Protein AF-Q2UM31-F1 (afdb_monomer_lite)

Organism: Aspergillus oryzae (strain ATCC 42149 / RIB 40) (NCBI:txid510516)

pLDDT: mean 79.41, std 14.91, range [32.31, 94.62]

Radius of gyration: 20.87 Å; chains: 1; bounding box: 42×52×65 Å

Secondary structure (DSSP, 8-state):
----PPP-TT-----HHHHHH-HHHHHHHHHHHTTHHHHHHHHHHHHHHHHHHSHHHHHHHHHS--S-----SSPPPTT-HHHHHHHHHHHHHHHHHTS-TTSHHHHHHHHHHHH-TTTHHHHGGGSS--

Structure (mmCIF, N/CA/C/O backbone):
data_AF-Q2UM31-F1
#
_entry.id   AF-Q2UM31-F1
#
loop_
_atom_site.group_PDB
_atom_site.id
_atom_site.type_symbol
_atom_site.label_atom_id
_atom_site.label_alt_id
_atom_site.label_comp_id
_atom_site.label_asym_id
_atom_site.label_entity_id
_atom_site.label_seq_id
_atom_site.pdbx_PDB_ins_code
_atom_site.Cartn_x
_atom_site.Cartn_y
_atom_site.Cartn_z
_atom_site.occupancy
_atom_site.B_iso_or_equiv
_atom_site.auth_seq_id
_atom_site.auth_comp_id
_atom_site.auth_asym_id
_atom_site.auth_atom_id
_atom_site.pdbx_PDB_model_num
ATOM 1 N N . MET A 1 1 ? -18.766 -36.259 37.909 1.00 46.47 1 MET A N 1
ATOM 2 C CA . MET A 1 1 ? -18.855 -34.787 37.844 1.00 46.47 1 MET A CA 1
ATOM 3 C C . MET A 1 1 ? -17.487 -34.320 37.408 1.00 46.47 1 MET A C 1
ATOM 5 O O . MET A 1 1 ? -16.615 -34.152 38.250 1.00 46.47 1 MET A O 1
ATOM 9 N N . ASP A 1 2 ? -17.265 -34.266 36.099 1.00 52.12 2 ASP A N 1
ATOM 10 C CA . ASP A 1 2 ? -15.985 -33.821 35.552 1.00 52.12 2 ASP A CA 1
ATOM 11 C C . ASP A 1 2 ? -15.864 -32.303 35.733 1.00 52.12 2 ASP A C 1
ATOM 13 O O . ASP A 1 2 ? -16.855 -31.589 35.533 1.00 52.12 2 ASP A O 1
ATOM 17 N N . PRO A 1 3 ? -14.697 -31.785 36.148 1.00 62.78 3 PRO A N 1
ATOM 18 C CA . PRO A 1 3 ? -14.512 -30.357 36.311 1.00 62.78 3 PRO A CA 1
ATOM 19 C C . PRO A 1 3 ? -14.502 -29.708 34.924 1.00 62.78 3 PRO A C 1
ATOM 21 O O . PRO A 1 3 ? -13.653 -30.003 34.084 1.00 62.78 3 PRO A O 1
ATOM 24 N N . VAL A 1 4 ? -15.480 -28.835 34.683 1.00 57.22 4 VAL A N 1
ATOM 25 C CA . VAL A 1 4 ? -15.560 -27.996 33.485 1.00 57.22 4 VAL A CA 1
ATOM 26 C C . VAL A 1 4 ? -14.286 -27.155 33.419 1.00 57.22 4 VAL A C 1
ATOM 28 O O . VAL A 1 4 ? -14.028 -26.343 34.308 1.00 57.22 4 VAL A O 1
ATOM 31 N N . ALA A 1 5 ? -13.473 -27.394 32.390 1.00 62.59 5 ALA A N 1
ATOM 32 C CA . ALA A 1 5 ? -12.265 -26.626 32.118 1.00 62.59 5 ALA A CA 1
ATOM 33 C C . ALA A 1 5 ? -12.591 -25.118 32.067 1.00 62.59 5 ALA A C 1
ATOM 35 O O . ALA A 1 5 ? -13.664 -24.750 31.574 1.00 62.59 5 ALA A O 1
ATOM 36 N N . PRO A 1 6 ? -11.702 -24.241 32.569 1.00 54.03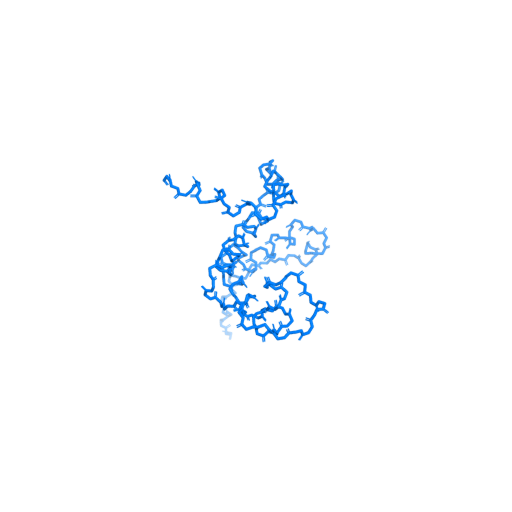 6 PRO A N 1
ATOM 37 C CA . PRO A 1 6 ? -11.954 -22.808 32.584 1.00 54.03 6 PRO A CA 1
ATOM 38 C C . PRO A 1 6 ? -12.197 -22.320 31.154 1.00 54.03 6 PRO A C 1
ATOM 40 O O . PRO A 1 6 ? -11.424 -22.608 30.239 1.00 54.03 6 PRO A O 1
ATOM 43 N N . VAL A 1 7 ? -13.315 -21.619 30.965 1.00 57.56 7 VAL A N 1
ATOM 44 C CA . VAL A 1 7 ? -13.694 -21.002 29.694 1.00 57.56 7 VAL A CA 1
ATOM 45 C C . VAL A 1 7 ? -12.554 -20.083 29.267 1.00 57.56 7 VAL A C 1
ATOM 47 O O . VAL A 1 7 ? -12.165 -19.195 30.014 1.00 57.56 7 VAL A O 1
ATOM 50 N N . GLN A 1 8 ? -12.008 -20.335 28.081 1.00 58.31 8 GLN A N 1
ATOM 51 C CA . GLN A 1 8 ? -10.902 -19.596 27.481 1.00 58.31 8 GLN A CA 1
ATOM 52 C C . GLN A 1 8 ? -11.228 -18.089 27.442 1.00 58.31 8 GLN A C 1
ATOM 54 O O . GLN A 1 8 ? -11.984 -17.636 26.583 1.00 58.31 8 GLN A O 1
ATOM 59 N N . GLU A 1 9 ? -10.683 -17.321 28.392 1.00 55.53 9 GLU A N 1
ATOM 60 C CA . GLU A 1 9 ? -10.968 -15.886 28.586 1.00 55.53 9 GLU A CA 1
ATOM 61 C C . GLU A 1 9 ? -10.405 -14.978 27.478 1.00 55.53 9 GLU A C 1
ATOM 63 O O . GLU A 1 9 ? -10.650 -13.776 27.481 1.00 55.53 9 GLU A O 1
ATOM 68 N N . ASP A 1 10 ? -9.707 -15.533 26.485 1.00 65.38 10 ASP A N 1
ATOM 69 C CA . ASP A 1 10 ? -8.939 -14.741 25.516 1.00 65.38 10 ASP A CA 1
ATOM 70 C C . ASP A 1 10 ? -9.633 -14.547 24.151 1.00 65.38 10 ASP A C 1
ATOM 72 O O . ASP A 1 10 ? -9.073 -14.002 23.199 1.00 65.38 10 ASP A O 1
ATOM 76 N N . ILE A 1 11 ? -10.887 -14.991 24.014 1.00 78.25 11 ILE A N 1
ATOM 77 C CA . ILE A 1 11 ? -11.648 -14.805 22.772 1.00 78.25 11 ILE A CA 1
ATOM 78 C C . ILE A 1 11 ? -12.318 -13.426 22.790 1.00 78.25 11 ILE A C 1
ATOM 80 O O . ILE A 1 11 ? -13.361 -13.227 23.420 1.00 78.25 11 ILE A O 1
ATOM 84 N N . ARG A 1 12 ? -11.753 -12.471 22.037 1.00 80.44 12 ARG A N 1
ATOM 85 C CA . ARG A 1 12 ? -12.358 -11.144 21.824 1.00 80.44 12 ARG A CA 1
ATOM 86 C C . ARG A 1 12 ? -13.744 -11.289 21.193 1.00 80.44 12 ARG A C 1
ATOM 88 O O . ARG A 1 12 ? -13.882 -11.702 20.041 1.00 80.44 12 ARG A O 1
ATOM 95 N N . ARG A 1 13 ? -14.793 -10.936 21.940 1.00 82.31 13 ARG A N 1
ATOM 96 C CA . ARG A 1 13 ? -16.167 -10.942 21.423 1.00 82.31 13 ARG A CA 1
ATOM 97 C C . ARG A 1 13 ? -16.409 -9.735 20.526 1.00 82.31 13 ARG A C 1
ATOM 99 O O . ARG A 1 13 ? -16.189 -8.601 20.934 1.00 82.31 13 ARG A O 1
ATOM 106 N N . VAL A 1 14 ? -16.949 -9.989 19.337 1.00 84.25 14 VAL A N 1
ATOM 107 C CA . VAL A 1 14 ? -17.357 -8.956 18.379 1.00 84.25 14 VAL A CA 1
ATOM 108 C C . VAL A 1 14 ? -18.814 -9.189 17.995 1.00 84.25 14 VAL A C 1
ATOM 110 O O . VAL A 1 14 ? -19.201 -10.295 17.611 1.00 84.25 14 VAL A O 1
ATOM 113 N N . GLY A 1 15 ? -19.651 -8.160 18.128 1.00 88.00 15 GLY A N 1
ATOM 114 C CA . GLY A 1 15 ? -21.074 -8.261 17.824 1.00 88.00 15 GLY A CA 1
ATOM 115 C C . GLY A 1 15 ? -21.320 -8.400 16.321 1.00 88.00 15 GLY A C 1
ATOM 116 O O . GLY A 1 15 ? -21.010 -7.493 15.553 1.00 88.00 15 GLY A O 1
ATOM 117 N N . ARG A 1 16 ? -21.960 -9.496 15.886 1.00 90.81 16 ARG A N 1
ATOM 118 C CA . ARG A 1 16 ? -22.280 -9.725 14.462 1.00 90.81 16 ARG A CA 1
ATOM 119 C C . ARG A 1 16 ? -23.034 -8.551 13.833 1.00 90.81 16 ARG A C 1
ATOM 121 O O . ARG A 1 16 ? -22.725 -8.166 12.715 1.00 90.81 16 ARG A O 1
ATOM 128 N N . LYS A 1 17 ? -24.021 -7.984 14.536 1.00 91.25 17 LYS A N 1
ATOM 129 C CA . LYS A 1 17 ? -24.808 -6.844 14.037 1.00 91.25 17 LYS A CA 1
ATOM 130 C C . LYS A 1 17 ? -23.913 -5.637 13.750 1.00 91.25 17 LYS A C 1
ATOM 132 O O . LYS A 1 17 ? -24.009 -5.065 12.673 1.00 91.25 17 LYS A O 1
ATOM 137 N N . GLU A 1 18 ? -23.007 -5.325 14.673 1.00 88.25 18 GLU A N 1
ATOM 138 C CA . GLU A 1 18 ? -22.101 -4.176 14.587 1.00 88.25 18 GLU A CA 1
ATOM 139 C C . GLU A 1 18 ? -21.195 -4.260 13.361 1.00 88.25 18 GLU A C 1
ATOM 141 O O . GLU A 1 18 ? -21.030 -3.268 12.659 1.00 88.25 18 GLU A O 1
ATOM 146 N N . LEU A 1 19 ? -20.717 -5.461 13.021 1.00 87.38 19 LEU A N 1
ATOM 147 C CA . LEU A 1 19 ? -19.936 -5.676 11.804 1.00 87.38 19 LEU A CA 1
ATOM 148 C C . LEU A 1 19 ? -20.694 -5.271 10.537 1.00 87.38 19 LEU A C 1
ATOM 150 O O . LEU A 1 19 ? -20.069 -4.785 9.601 1.00 87.38 19 LEU A O 1
ATOM 154 N N . TYR A 1 20 ? -22.017 -5.431 10.466 1.00 86.31 20 TYR A N 1
ATOM 155 C CA . TYR A 1 20 ? -22.786 -5.103 9.258 1.00 86.31 20 TYR A CA 1
ATOM 156 C C . TYR A 1 20 ? -23.446 -3.720 9.299 1.00 86.31 20 TYR A C 1
ATOM 158 O O . TYR A 1 20 ? -23.703 -3.162 8.234 1.00 86.31 20 TYR A O 1
ATOM 166 N N . THR A 1 21 ? -23.667 -3.143 10.482 1.00 91.56 21 THR A N 1
ATOM 167 C CA . THR A 1 21 ? -24.360 -1.852 10.636 1.00 91.56 21 THR A CA 1
ATOM 168 C C . THR A 1 21 ? -23.438 -0.672 10.915 1.00 91.56 21 THR A C 1
ATOM 170 O O . THR A 1 21 ? -23.815 0.456 10.619 1.00 91.56 21 THR A O 1
ATOM 173 N N . ASP A 1 22 ? -22.255 -0.908 11.482 1.00 88.88 22 ASP A N 1
ATOM 174 C CA . ASP A 1 22 ? -21.323 0.141 11.890 1.00 88.88 22 ASP A CA 1
ATOM 175 C C . ASP A 1 22 ? -20.014 0.022 11.101 1.00 88.88 22 ASP A C 1
ATOM 177 O O . ASP A 1 22 ? -19.269 -0.958 11.198 1.00 88.88 22 ASP A O 1
ATOM 181 N N . PHE A 1 23 ? -19.741 1.029 10.272 1.00 83.31 23 PHE A N 1
ATOM 182 C CA . PHE A 1 23 ? -18.528 1.067 9.462 1.00 83.31 23 PHE A CA 1
ATOM 183 C C . PHE A 1 23 ? -17.261 1.235 10.313 1.00 83.31 23 PHE A C 1
ATOM 185 O O . PHE A 1 23 ? -16.242 0.618 10.005 1.00 83.31 23 PHE A O 1
ATOM 192 N N . GLY A 1 24 ? -17.323 2.030 11.384 1.00 84.69 24 GLY A N 1
ATOM 193 C CA . GLY A 1 24 ? -16.197 2.270 12.282 1.00 84.69 24 GLY A CA 1
ATOM 194 C C . GLY A 1 24 ? -15.781 0.992 12.998 1.00 84.69 24 GLY A C 1
ATOM 195 O O . GLY A 1 24 ? -14.622 0.593 12.905 1.00 84.69 24 GLY A O 1
ATOM 196 N N . LYS A 1 25 ? -16.741 0.280 13.597 1.00 87.12 25 LYS A N 1
ATOM 197 C CA . LYS A 1 25 ? -16.492 -1.008 14.264 1.00 87.12 25 LYS A CA 1
ATOM 198 C C . LYS A 1 25 ? -16.044 -2.099 13.300 1.00 87.12 25 LYS A C 1
ATOM 200 O O . LYS A 1 25 ? -15.182 -2.904 13.642 1.00 87.12 25 LYS A O 1
ATOM 205 N N . ARG A 1 26 ? -16.579 -2.126 12.074 1.00 87.62 26 ARG A N 1
ATOM 206 C CA . ARG A 1 26 ? -16.078 -3.028 11.023 1.00 87.62 26 ARG A CA 1
ATOM 207 C C . ARG A 1 26 ? -14.617 -2.734 10.696 1.00 87.62 26 ARG A C 1
ATOM 209 O O . ARG A 1 26 ? -13.824 -3.662 10.572 1.00 87.62 26 ARG A O 1
ATOM 216 N N . MET A 1 27 ? -14.269 -1.460 10.538 1.00 83.06 27 MET A N 1
ATOM 217 C CA . MET A 1 27 ? -12.907 -1.043 10.222 1.00 83.06 27 MET A CA 1
ATOM 218 C C . MET A 1 27 ? -11.944 -1.356 11.370 1.00 83.06 27 MET A C 1
ATOM 220 O O . MET A 1 27 ? -10.854 -1.861 11.125 1.00 83.06 27 MET A O 1
ATOM 224 N N . GLU A 1 28 ? -12.353 -1.103 12.612 1.00 84.94 28 GLU A N 1
ATOM 225 C CA . GLU A 1 28 ? -11.596 -1.461 13.812 1.00 84.94 28 GLU A CA 1
ATOM 226 C C . GLU A 1 28 ? -11.366 -2.974 13.889 1.00 84.94 28 GLU A C 1
ATOM 228 O O . GLU A 1 28 ? -10.221 -3.407 13.984 1.00 84.94 28 GLU A O 1
ATOM 233 N N . TYR A 1 29 ? -12.420 -3.780 13.719 1.00 87.56 29 TYR A N 1
ATOM 234 C CA . TYR A 1 29 ? -12.310 -5.237 13.670 1.00 87.56 29 TYR A CA 1
ATOM 235 C C . TYR A 1 29 ? -11.303 -5.704 12.619 1.00 87.56 29 TYR A C 1
ATOM 237 O O . TYR A 1 29 ? -10.440 -6.517 12.925 1.00 87.56 29 TYR A O 1
ATOM 245 N N . ILE A 1 30 ? -11.383 -5.179 11.393 1.00 83.44 30 ILE A N 1
ATOM 246 C CA . ILE A 1 30 ? -10.467 -5.544 10.306 1.00 83.44 30 ILE A CA 1
ATOM 247 C C . ILE A 1 30 ? -9.026 -5.147 10.651 1.00 83.44 30 ILE A C 1
ATOM 249 O O . ILE A 1 30 ? -8.115 -5.952 10.456 1.00 83.44 30 ILE A O 1
ATOM 253 N N . LYS A 1 31 ? -8.819 -3.931 11.178 1.00 81.00 31 LYS A N 1
ATOM 254 C CA . LYS A 1 31 ? -7.497 -3.443 11.595 1.00 81.00 31 LYS A CA 1
ATOM 255 C C . LYS A 1 31 ? -6.879 -4.346 12.655 1.00 81.00 31 LYS A C 1
ATOM 257 O O . LYS A 1 31 ? -5.718 -4.710 12.526 1.00 81.00 31 LYS A O 1
ATOM 262 N N . THR A 1 32 ? -7.665 -4.722 13.659 1.00 84.81 32 THR A N 1
ATOM 263 C CA . THR A 1 32 ? -7.239 -5.595 14.753 1.00 84.81 32 THR A CA 1
ATOM 264 C C . THR A 1 32 ? -7.052 -7.045 14.312 1.00 84.81 32 THR A C 1
ATOM 266 O O . THR A 1 32 ? -6.102 -7.684 14.737 1.00 84.81 32 THR A O 1
ATOM 269 N N . PHE A 1 33 ? -7.938 -7.579 13.468 1.00 84.44 33 PHE A N 1
ATOM 270 C CA . PHE A 1 33 ? -7.894 -8.974 13.021 1.00 84.44 33 PHE A CA 1
ATOM 271 C C . PHE A 1 33 ? -6.651 -9.274 12.183 1.00 84.44 33 PHE A C 1
ATOM 273 O O . PHE A 1 33 ? -6.044 -10.328 12.335 1.00 84.44 33 PHE A O 1
ATOM 280 N N . LEU A 1 34 ? -6.283 -8.351 11.297 1.00 78.00 34 LEU A N 1
ATOM 281 C CA . LEU A 1 34 ? -5.106 -8.501 10.442 1.00 78.00 34 LEU A CA 1
ATOM 282 C C . LEU A 1 34 ? -3.834 -7.947 11.074 1.00 78.00 34 LEU A C 1
ATOM 284 O O . LEU A 1 34 ? -2.791 -8.045 10.444 1.00 78.00 34 LEU A O 1
ATOM 288 N N . ASP A 1 35 ? -3.928 -7.331 12.252 1.00 78.62 35 ASP A N 1
ATOM 289 C CA . ASP A 1 35 ? -2.863 -6.517 12.839 1.00 78.62 35 ASP A CA 1
ATOM 290 C C . ASP A 1 35 ? 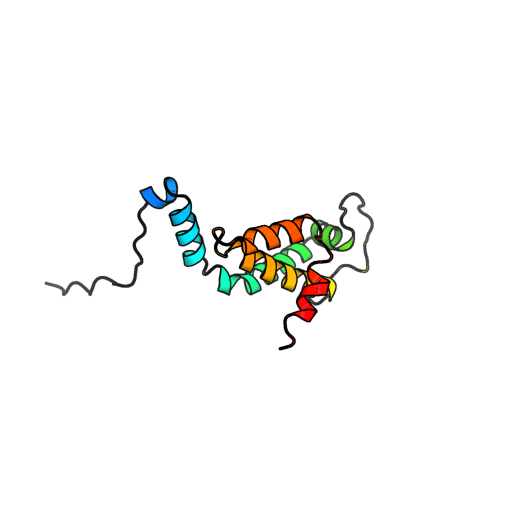-2.234 -5.594 11.784 1.00 78.62 35 ASP A C 1
ATOM 292 O O . ASP A 1 35 ? -1.048 -5.649 11.455 1.00 78.62 35 ASP A O 1
ATOM 296 N N . PHE A 1 36 ? -3.109 -4.823 11.124 1.00 70.12 36 PHE A N 1
ATOM 297 C CA . PHE A 1 36 ? -2.849 -4.241 9.805 1.00 70.12 36 PHE A CA 1
ATOM 298 C C . PHE A 1 36 ? -1.547 -3.437 9.751 1.00 70.12 36 PHE A C 1
ATOM 300 O O . PHE A 1 36 ? -0.918 -3.383 8.703 1.00 70.12 36 PHE A O 1
ATOM 307 N N . THR A 1 37 ? -1.125 -2.808 10.848 1.00 69.69 37 THR A N 1
ATOM 308 C CA . THR A 1 37 ? 0.128 -2.045 10.909 1.00 69.69 37 THR A CA 1
ATOM 309 C C . THR A 1 37 ? 1.370 -2.921 10.7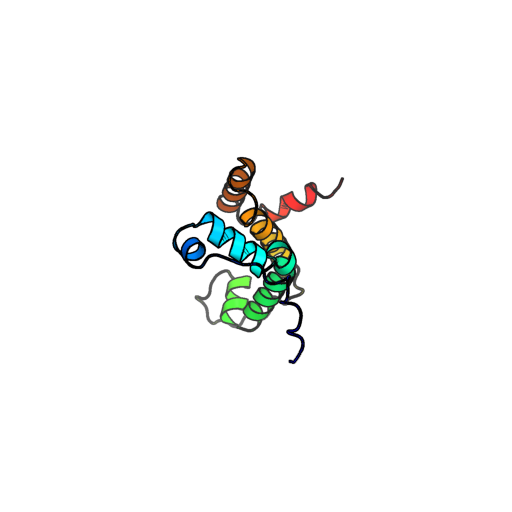95 1.00 69.69 37 THR A C 1
ATOM 311 O O . THR A 1 37 ? 2.338 -2.521 10.141 1.00 69.69 37 THR A O 1
ATOM 314 N N . ASP A 1 38 ? 1.318 -4.117 11.367 1.00 74.19 38 ASP A N 1
ATOM 315 C CA . ASP A 1 38 ? 2.476 -4.979 11.585 1.00 74.19 38 ASP A CA 1
ATOM 316 C C . ASP A 1 38 ? 2.666 -5.944 10.413 1.00 74.19 38 ASP A C 1
ATOM 318 O O . ASP A 1 38 ? 3.797 -6.243 10.028 1.00 74.19 38 ASP A O 1
ATOM 322 N N . VAL A 1 39 ? 1.573 -6.324 9.741 1.00 82.06 39 VAL A N 1
ATOM 323 C CA . VAL A 1 39 ? 1.611 -7.189 8.550 1.00 82.06 39 VAL A CA 1
ATOM 324 C C . VAL A 1 39 ? 1.874 -6.441 7.243 1.00 82.06 39 VAL A C 1
ATOM 326 O O . VAL A 1 39 ? 2.219 -7.071 6.243 1.00 82.06 39 VAL A O 1
ATOM 329 N N . ILE A 1 40 ? 1.737 -5.107 7.203 1.00 82.56 40 ILE A N 1
ATOM 330 C CA . ILE A 1 40 ? 1.936 -4.307 5.977 1.00 82.56 40 ILE A CA 1
ATOM 331 C C . ILE A 1 40 ? 3.264 -4.622 5.265 1.00 82.56 40 ILE A C 1
ATOM 333 O O . ILE A 1 40 ? 3.232 -4.785 4.040 1.00 82.56 40 ILE A O 1
ATOM 337 N N . PRO A 1 41 ? 4.430 -4.702 5.945 1.00 83.31 41 PRO A N 1
ATOM 338 C CA . PRO A 1 41 ? 5.698 -4.987 5.277 1.00 83.31 41 PRO A CA 1
ATOM 339 C C . PRO A 1 41 ? 5.696 -6.338 4.556 1.00 83.31 41 PRO A C 1
ATOM 341 O O . PRO A 1 41 ? 6.119 -6.419 3.401 1.00 83.31 41 PRO A O 1
ATOM 344 N N . GLU A 1 42 ? 5.181 -7.373 5.213 1.00 87.25 42 GLU A N 1
ATOM 345 C CA . GLU A 1 42 ? 5.164 -8.739 4.696 1.00 87.25 42 GLU A CA 1
ATOM 346 C C . GLU A 1 42 ? 4.107 -8.918 3.603 1.00 87.25 42 GLU A C 1
ATOM 348 O O . GLU A 1 42 ? 4.399 -9.452 2.533 1.00 87.25 42 GLU A O 1
ATOM 353 N N . LEU A 1 43 ? 2.918 -8.344 3.797 1.00 85.62 43 LEU A N 1
ATOM 354 C CA . LEU A 1 43 ? 1.865 -8.303 2.785 1.00 85.62 43 LEU A CA 1
ATOM 355 C C . LEU A 1 43 ? 2.339 -7.586 1.517 1.00 85.62 43 LEU A C 1
ATOM 357 O O . LEU A 1 43 ? 2.140 -8.077 0.406 1.00 85.62 43 LEU A O 1
ATOM 361 N N . THR A 1 44 ? 3.008 -6.441 1.677 1.00 87.06 44 THR A N 1
ATOM 362 C CA . THR A 1 44 ? 3.576 -5.691 0.552 1.00 87.06 44 THR A CA 1
ATOM 363 C C . THR A 1 44 ? 4.645 -6.522 -0.150 1.00 87.06 44 THR A C 1
ATOM 365 O O . THR A 1 44 ? 4.668 -6.582 -1.375 1.00 87.06 44 THR A O 1
ATOM 368 N N . HIS A 1 45 ? 5.528 -7.189 0.595 1.00 90.19 45 HIS A N 1
ATOM 369 C CA . HIS A 1 45 ? 6.555 -8.038 0.002 1.00 90.19 45 HIS A CA 1
ATOM 370 C C . HIS A 1 45 ? 5.961 -9.171 -0.834 1.00 90.19 45 HIS A C 1
ATOM 372 O O . HIS A 1 45 ? 6.329 -9.296 -2.003 1.00 90.19 45 HIS A O 1
ATOM 378 N N . ARG A 1 46 ? 5.008 -9.914 -0.267 1.00 91.31 46 ARG A N 1
ATOM 379 C CA . ARG A 1 46 ? 4.350 -11.046 -0.921 1.00 91.31 46 ARG A CA 1
ATOM 380 C C . ARG A 1 46 ? 3.526 -10.623 -2.134 1.00 91.31 46 ARG A C 1
ATOM 382 O O . ARG A 1 46 ? 3.495 -11.326 -3.140 1.00 91.31 46 ARG A O 1
ATOM 389 N N . LEU A 1 47 ? 2.893 -9.448 -2.080 1.00 90.62 47 LEU A N 1
ATOM 390 C CA . LEU A 1 47 ? 2.208 -8.867 -3.235 1.00 90.62 47 LEU A CA 1
ATOM 391 C C . LEU A 1 47 ? 3.180 -8.631 -4.397 1.00 90.62 47 LEU A C 1
ATOM 393 O O . LEU A 1 47 ? 2.877 -9.011 -5.524 1.00 90.62 47 LEU A O 1
ATOM 397 N N . TYR A 1 48 ? 4.348 -8.035 -4.139 1.00 92.62 48 TYR A N 1
ATOM 398 C CA . TYR A 1 48 ? 5.338 -7.795 -5.193 1.00 92.62 48 TYR A CA 1
ATOM 399 C C . TYR A 1 48 ? 5.938 -9.090 -5.744 1.00 92.62 48 TYR A C 1
ATOM 401 O O . TYR A 1 48 ? 6.169 -9.157 -6.945 1.00 92.62 48 TYR A O 1
ATOM 409 N N . GLU A 1 49 ? 6.135 -10.122 -4.922 1.00 94.38 49 GLU A N 1
ATOM 410 C CA . GLU A 1 49 ? 6.518 -11.452 -5.420 1.00 94.38 49 GLU A CA 1
ATOM 411 C C . GLU A 1 49 ? 5.473 -11.987 -6.401 1.00 94.38 49 GLU A C 1
ATOM 413 O O . GLU A 1 49 ? 5.810 -12.344 -7.527 1.00 94.38 49 GLU A O 1
ATOM 418 N N . LYS A 1 50 ? 4.189 -11.939 -6.024 1.00 94.62 50 LYS A N 1
ATOM 419 C CA . LYS A 1 50 ? 3.092 -12.377 -6.893 1.00 94.62 50 LYS A CA 1
ATOM 420 C C . LYS A 1 50 ? 2.966 -11.553 -8.165 1.00 94.62 50 LYS A C 1
ATOM 422 O O . LYS A 1 50 ? 2.710 -12.111 -9.220 1.00 94.62 50 LYS A O 1
ATOM 427 N N . MET A 1 51 ? 3.190 -10.245 -8.108 1.00 93.06 51 MET A N 1
ATOM 428 C CA . MET A 1 51 ? 3.191 -9.408 -9.309 1.00 93.06 51 MET A CA 1
ATOM 429 C C . MET A 1 51 ? 4.398 -9.652 -10.225 1.00 93.06 51 MET A C 1
ATOM 431 O O . MET A 1 51 ? 4.325 -9.332 -11.406 1.00 93.06 51 MET A O 1
ATOM 435 N N . LEU A 1 52 ? 5.518 -10.157 -9.714 1.00 93.38 52 LEU A N 1
ATOM 436 C CA . LEU A 1 52 ? 6.691 -10.469 -10.536 1.00 93.38 52 LEU A CA 1
ATOM 437 C C . LEU A 1 52 ? 6.674 -11.909 -11.067 1.00 93.38 52 LEU A C 1
ATOM 439 O O . LEU A 1 52 ? 7.404 -12.208 -12.004 1.00 93.38 52 LEU A O 1
ATOM 443 N N . GLU A 1 53 ? 5.816 -12.768 -10.513 1.00 94.38 53 GLU A N 1
ATOM 444 C CA . GLU A 1 53 ? 5.570 -14.132 -10.994 1.00 94.38 53 GLU A CA 1
ATOM 445 C C . GLU A 1 53 ? 4.885 -14.157 -12.372 1.00 94.38 53 GLU A C 1
ATOM 447 O O . GLU A 1 53 ? 5.156 -15.049 -13.171 1.00 94.38 53 GLU A O 1
ATOM 452 N N . PHE A 1 54 ? 4.035 -13.167 -12.676 1.00 92.31 54 PHE A N 1
ATOM 453 C CA . PHE A 1 54 ? 3.351 -13.069 -13.970 1.00 92.31 54 PHE A CA 1
ATOM 454 C C . PHE A 1 54 ? 4.002 -12.020 -14.880 1.00 92.31 54 PHE A C 1
ATOM 456 O O . PHE A 1 54 ? 4.280 -10.885 -14.479 1.00 92.31 54 PHE A O 1
ATOM 463 N N . ASP A 1 55 ? 4.189 -12.388 -16.145 1.00 88.81 55 ASP A N 1
ATOM 464 C CA . ASP A 1 55 ? 4.825 -11.571 -17.180 1.00 88.81 55 ASP A CA 1
ATOM 465 C C . ASP A 1 55 ? 4.085 -10.245 -17.416 1.00 88.81 55 ASP A C 1
ATOM 467 O O . ASP A 1 55 ? 4.706 -9.184 -17.489 1.00 88.81 55 ASP A O 1
ATOM 471 N N . ILE A 1 56 ? 2.751 -10.279 -17.460 1.00 88.12 56 ILE A N 1
ATOM 472 C CA . ILE A 1 56 ? 1.905 -9.113 -17.711 1.00 88.12 56 ILE A CA 1
ATOM 473 C C . ILE A 1 56 ? 2.025 -8.072 -16.594 1.00 88.12 56 ILE A C 1
ATOM 475 O O . ILE A 1 56 ? 2.094 -6.870 -16.864 1.00 88.12 56 ILE A O 1
ATOM 479 N N . THR A 1 57 ? 2.111 -8.508 -15.337 1.00 91.62 57 THR A N 1
ATOM 480 C CA . THR A 1 57 ? 2.264 -7.616 -14.183 1.00 91.62 57 THR A CA 1
ATOM 481 C C . THR A 1 57 ? 3.701 -7.128 -14.046 1.00 91.62 57 THR A C 1
ATOM 483 O O . THR A 1 57 ? 3.902 -5.939 -13.790 1.00 91.62 57 THR A O 1
ATOM 486 N N . ALA A 1 58 ? 4.703 -7.971 -14.309 1.00 89.94 58 ALA A N 1
ATOM 487 C CA . ALA A 1 58 ? 6.102 -7.550 -14.372 1.00 89.94 58 ALA A CA 1
ATOM 488 C C . ALA A 1 58 ? 6.321 -6.497 -15.479 1.00 89.94 58 ALA A C 1
ATOM 490 O O . ALA A 1 58 ? 6.933 -5.446 -15.246 1.00 89.94 58 ALA A O 1
ATOM 491 N N . ARG A 1 59 ? 5.725 -6.714 -16.659 1.00 89.12 59 ARG A N 1
ATOM 492 C CA . ARG A 1 59 ? 5.691 -5.760 -17.777 1.00 89.12 59 ARG A CA 1
ATOM 493 C C . ARG A 1 59 ? 5.004 -4.461 -17.380 1.00 89.12 59 ARG A C 1
ATOM 495 O O . ARG A 1 59 ? 5.579 -3.394 -17.606 1.00 89.12 59 ARG A O 1
ATOM 502 N N . ALA A 1 60 ? 3.822 -4.523 -16.768 1.00 88.62 60 ALA A N 1
ATOM 503 C CA . ALA A 1 60 ? 3.098 -3.336 -16.320 1.00 88.62 60 ALA A CA 1
ATOM 504 C C . ALA A 1 60 ? 3.910 -2.536 -15.287 1.00 88.62 60 ALA A C 1
ATOM 506 O O . ALA A 1 60 ? 3.974 -1.307 -15.352 1.00 88.62 60 ALA A O 1
ATOM 507 N N . LEU A 1 61 ? 4.606 -3.215 -14.370 1.00 87.75 61 LEU A N 1
ATOM 508 C CA . LEU A 1 61 ? 5.481 -2.569 -13.394 1.00 87.75 61 LEU A CA 1
ATOM 509 C C . LEU A 1 61 ? 6.644 -1.828 -14.065 1.00 87.75 61 LEU A C 1
ATOM 511 O O . LEU A 1 61 ? 7.027 -0.760 -13.568 1.00 87.75 61 LEU A O 1
ATOM 515 N N . ARG A 1 62 ? 7.188 -2.370 -15.160 1.00 86.44 62 ARG A N 1
ATOM 516 C CA . ARG A 1 62 ? 8.316 -1.802 -15.907 1.00 86.44 62 ARG A CA 1
ATOM 517 C C . ARG A 1 62 ? 7.902 -0.682 -16.860 1.00 86.44 62 ARG A C 1
ATOM 519 O O . ARG A 1 62 ? 8.447 0.414 -16.787 1.00 86.44 62 ARG A O 1
ATOM 526 N N . THR A 1 63 ? 6.951 -0.961 -17.740 1.00 85.75 63 THR A N 1
ATOM 527 C CA . THR A 1 63 ? 6.598 -0.117 -18.895 1.00 85.75 63 THR A CA 1
ATOM 528 C C . THR A 1 63 ? 5.364 0.744 -18.663 1.00 85.75 63 THR A C 1
ATOM 530 O O . THR A 1 63 ? 5.087 1.633 -19.462 1.00 85.75 63 THR A O 1
ATOM 533 N N . ARG A 1 64 ? 4.627 0.511 -17.565 1.00 83.06 64 ARG A N 1
ATOM 534 C CA . ARG A 1 64 ? 3.327 1.145 -17.275 1.00 83.06 64 ARG A CA 1
ATOM 535 C C . ARG A 1 64 ? 2.267 0.891 -18.351 1.00 83.06 64 ARG A C 1
ATOM 537 O O . ARG A 1 64 ? 1.280 1.614 -18.419 1.00 83.06 64 ARG A O 1
ATOM 544 N N . SER A 1 65 ? 2.473 -0.127 -19.178 1.00 79.06 65 SER A N 1
ATOM 545 C CA . SER A 1 65 ? 1.571 -0.533 -20.245 1.00 79.06 65 SER A CA 1
ATOM 546 C C . SER A 1 65 ? 1.568 -2.055 -20.362 1.00 79.06 65 SER A C 1
ATOM 548 O O . SER A 1 65 ? 2.528 -2.726 -19.992 1.00 79.06 65 SER A O 1
ATOM 550 N N . THR A 1 66 ? 0.472 -2.601 -20.870 1.00 84.81 66 THR A N 1
ATOM 551 C CA . THR A 1 66 ? 0.333 -4.016 -21.240 1.00 84.81 66 THR A CA 1
ATOM 552 C C . THR A 1 66 ? -0.006 -4.175 -22.721 1.00 84.81 66 THR A C 1
ATOM 554 O O . THR A 1 66 ? -0.318 -5.271 -23.162 1.00 84.81 66 THR A O 1
ATOM 557 N N . THR A 1 67 ? 0.046 -3.086 -23.496 1.00 82.88 67 THR A N 1
ATOM 558 C CA . THR A 1 67 ? -0.438 -3.035 -24.884 1.00 82.88 67 THR A CA 1
ATOM 559 C C . THR A 1 67 ? 0.474 -3.766 -25.868 1.00 82.88 67 THR A C 1
ATOM 561 O O . THR A 1 67 ? 0.015 -4.194 -26.919 1.00 82.88 67 THR A O 1
ATOM 564 N N . SER A 1 68 ? 1.764 -3.891 -25.552 1.00 78.75 68 SER A N 1
ATOM 565 C CA . SER A 1 68 ? 2.740 -4.582 -26.396 1.00 78.75 68 SER A CA 1
ATOM 566 C C . SER A 1 68 ? 3.101 -5.939 -25.804 1.00 78.75 68 SER A C 1
ATOM 568 O O . SER A 1 68 ? 3.401 -6.036 -24.613 1.00 78.75 68 SER A O 1
ATOM 570 N N . GLU A 1 69 ? 3.135 -6.962 -26.655 1.00 81.00 69 GLU A N 1
ATOM 571 C CA . GLU A 1 69 ? 3.591 -8.313 -26.311 1.00 81.00 69 GLU A CA 1
ATOM 572 C C . GLU A 1 69 ? 5.095 -8.516 -26.534 1.00 81.00 69 GLU A C 1
ATOM 574 O O . GLU A 1 69 ? 5.607 -9.613 -26.319 1.00 81.00 69 GLU A O 1
ATOM 579 N N . ALA A 1 70 ? 5.830 -7.463 -26.911 1.00 82.69 70 ALA A N 1
ATOM 580 C CA . ALA A 1 70 ? 7.271 -7.544 -27.109 1.00 82.69 70 ALA A CA 1
ATOM 581 C C . ALA A 1 70 ? 7.987 -8.109 -25.868 1.00 82.69 70 ALA A C 1
ATOM 583 O O . ALA A 1 70 ? 7.615 -7.831 -24.716 1.00 82.69 70 ALA A O 1
ATOM 584 N N . GLN A 1 71 ? 9.025 -8.906 -26.123 1.00 77.81 71 GLN A N 1
ATOM 585 C CA . GLN A 1 71 ? 9.876 -9.462 -25.081 1.00 77.81 71 GLN A CA 1
ATOM 586 C C . GLN A 1 71 ? 10.674 -8.332 -24.417 1.00 77.81 71 GLN A C 1
ATOM 588 O O . GLN A 1 71 ? 11.211 -7.453 -25.090 1.00 77.81 71 GLN A O 1
ATOM 593 N N . ILE A 1 72 ? 10.716 -8.336 -23.085 1.00 82.62 72 ILE A N 1
ATOM 594 C CA . ILE A 1 72 ? 11.438 -7.344 -22.285 1.00 82.62 72 ILE A CA 1
ATOM 595 C C . ILE A 1 72 ? 12.535 -8.084 -21.533 1.00 82.62 72 ILE A C 1
ATOM 597 O O . ILE A 1 72 ? 12.240 -8.922 -20.689 1.00 82.62 72 ILE A O 1
ATOM 601 N N . GLU A 1 73 ? 13.789 -7.766 -21.838 1.00 78.94 73 GLU A N 1
ATOM 602 C CA . GLU A 1 73 ? 14.951 -8.420 -21.223 1.00 78.94 73 GLU A CA 1
ATOM 603 C C . GLU A 1 73 ? 15.265 -7.859 -19.823 1.00 78.94 73 GLU A C 1
ATOM 605 O O . GLU A 1 73 ? 15.715 -8.590 -18.949 1.00 78.94 73 GLU A O 1
ATOM 610 N N . ASP A 1 74 ? 14.960 -6.579 -19.573 1.00 87.25 74 ASP A N 1
ATOM 611 C CA . ASP A 1 74 ? 15.252 -5.875 -18.309 1.00 87.25 74 ASP A CA 1
ATOM 612 C C . ASP A 1 74 ? 14.001 -5.733 -17.414 1.00 87.25 74 ASP A C 1
ATOM 614 O O . ASP A 1 74 ? 13.542 -4.627 -17.082 1.00 87.25 74 ASP A O 1
ATOM 618 N N . LEU A 1 75 ? 13.386 -6.872 -17.080 1.00 88.81 75 LEU A N 1
ATOM 619 C CA . LEU A 1 75 ? 12.303 -6.934 -16.096 1.00 88.81 75 LEU A CA 1
ATOM 620 C C . LEU A 1 75 ? 12.841 -6.715 -14.679 1.00 88.81 75 LEU A C 1
ATOM 622 O O . LEU A 1 75 ? 13.969 -7.068 -14.346 1.00 88.81 75 LEU A O 1
ATOM 626 N N . PHE A 1 76 ? 12.010 -6.129 -13.818 1.00 91.44 76 PHE A N 1
ATOM 627 C CA . PHE A 1 76 ? 12.390 -5.947 -12.423 1.00 91.44 76 PHE A CA 1
ATOM 628 C C . PHE A 1 76 ? 12.387 -7.275 -11.668 1.00 91.44 76 PHE A C 1
ATOM 630 O O . PHE A 1 76 ? 11.492 -8.097 -11.822 1.00 91.44 76 PHE A O 1
ATOM 637 N N . THR A 1 77 ? 13.356 -7.420 -10.777 1.00 92.56 77 THR A N 1
ATOM 638 C CA . THR A 1 77 ? 13.401 -8.449 -9.738 1.00 92.56 77 THR A CA 1
ATOM 639 C C . THR A 1 77 ? 12.892 -7.892 -8.412 1.00 92.56 77 THR A C 1
ATOM 641 O O . THR A 1 77 ? 12.760 -6.676 -8.234 1.00 92.56 77 THR A O 1
ATOM 644 N N . ILE A 1 78 ? 12.645 -8.774 -7.443 1.00 92.50 78 ILE A N 1
ATOM 645 C CA . ILE A 1 78 ? 12.186 -8.369 -6.110 1.00 92.50 78 ILE A CA 1
ATOM 646 C C . ILE A 1 78 ? 13.184 -7.430 -5.404 1.00 92.50 78 ILE A C 1
ATOM 648 O O . ILE A 1 78 ? 12.779 -6.517 -4.681 1.00 92.50 78 ILE A O 1
ATOM 652 N N . ASP A 1 79 ? 14.477 -7.577 -5.699 1.00 92.38 79 ASP A N 1
ATOM 653 C CA . ASP A 1 79 ? 15.572 -6.773 -5.141 1.00 92.38 79 ASP A CA 1
ATOM 654 C C . ASP A 1 79 ? 15.910 -5.529 -5.968 1.00 92.38 79 ASP A C 1
ATOM 656 O O . ASP A 1 79 ? 16.748 -4.716 -5.575 1.00 92.38 79 ASP A O 1
ATOM 660 N N . SER A 1 80 ? 15.230 -5.321 -7.100 1.00 91.88 80 SER A N 1
ATOM 661 C CA . SER A 1 80 ? 15.453 -4.144 -7.937 1.00 91.88 80 SER A CA 1
ATOM 662 C C . SER A 1 80 ? 15.200 -2.850 -7.145 1.00 91.88 80 SER A C 1
ATOM 664 O O . SER A 1 80 ? 14.157 -2.724 -6.488 1.00 91.88 80 SER A O 1
ATOM 666 N N . PRO A 1 81 ? 16.072 -1.823 -7.241 1.00 90.56 81 PRO A N 1
ATOM 667 C CA . PRO A 1 81 ? 15.919 -0.571 -6.492 1.00 90.56 81 PRO A CA 1
ATOM 668 C C . PRO A 1 81 ? 14.561 0.113 -6.704 1.00 90.56 81 PRO A C 1
ATOM 670 O O . PRO A 1 81 ? 14.039 0.794 -5.821 1.00 90.56 81 PRO A O 1
ATOM 673 N N . GLN A 1 82 ? 13.973 -0.053 -7.889 1.00 88.50 82 GLN A N 1
ATOM 674 C CA . GLN A 1 82 ? 12.646 0.439 -8.239 1.00 88.50 82 GLN A CA 1
ATOM 675 C C . GLN A 1 82 ? 11.558 -0.259 -7.414 1.00 88.50 82 GLN A C 1
ATOM 677 O O . GLN A 1 82 ? 10.680 0.425 -6.889 1.00 88.50 82 GLN A O 1
ATOM 682 N N . VAL A 1 83 ? 11.630 -1.584 -7.267 1.00 89.94 83 VAL A N 1
ATOM 683 C CA . VAL A 1 83 ? 10.681 -2.383 -6.480 1.00 89.94 83 VAL A CA 1
ATOM 684 C C . VAL A 1 83 ? 10.826 -2.064 -4.997 1.00 89.94 83 VAL A C 1
ATOM 686 O O . VAL A 1 83 ? 9.833 -1.745 -4.349 1.00 89.94 83 VAL A O 1
ATOM 689 N N . GLN A 1 84 ? 12.053 -2.002 -4.479 1.00 90.44 84 GLN A N 1
ATOM 690 C CA . GLN A 1 84 ? 12.3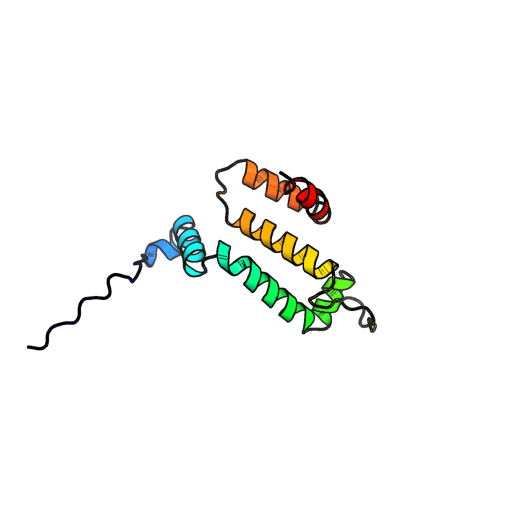12 -1.657 -3.076 1.00 90.44 84 GLN A CA 1
ATOM 691 C C . GLN A 1 84 ? 11.779 -0.265 -2.707 1.00 90.44 84 GLN A C 1
ATOM 693 O O . GLN A 1 84 ? 11.082 -0.107 -1.703 1.00 90.44 84 GLN A O 1
ATOM 698 N N . ARG A 1 85 ? 11.995 0.747 -3.563 1.00 89.12 85 ARG A N 1
ATOM 699 C CA . ARG A 1 85 ? 11.388 2.076 -3.373 1.00 89.12 85 ARG A CA 1
ATOM 700 C C . ARG A 1 85 ? 9.863 2.001 -3.339 1.00 89.12 85 ARG A C 1
ATOM 702 O O . ARG A 1 85 ? 9.250 2.595 -2.457 1.00 89.12 85 ARG A O 1
ATOM 709 N N . ARG A 1 86 ? 9.237 1.257 -4.253 1.00 88.94 86 ARG A N 1
ATOM 71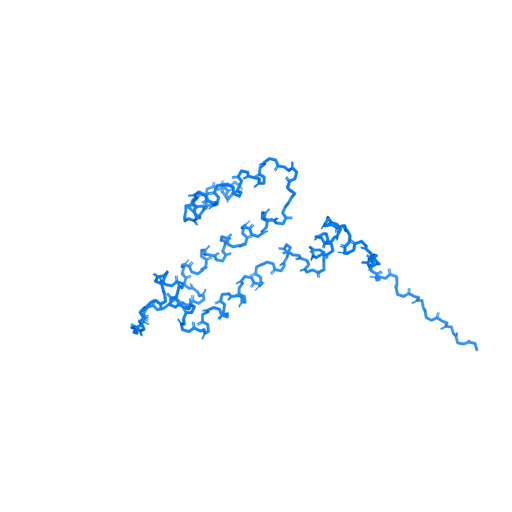0 C CA . ARG A 1 86 ? 7.774 1.115 -4.267 1.00 88.94 86 ARG A CA 1
ATOM 711 C C . ARG A 1 86 ? 7.243 0.381 -3.034 1.00 88.94 86 ARG A C 1
ATOM 713 O O . ARG A 1 86 ? 6.213 0.800 -2.520 1.00 88.94 86 ARG A O 1
ATOM 720 N N . LYS A 1 87 ? 7.946 -0.637 -2.522 1.00 89.06 87 LYS A N 1
ATOM 721 C CA . LYS A 1 87 ? 7.606 -1.317 -1.258 1.00 89.06 87 LYS A CA 1
ATOM 722 C C . LYS A 1 87 ? 7.631 -0.342 -0.079 1.00 89.06 87 LYS A C 1
ATOM 724 O O . LYS A 1 87 ? 6.691 -0.314 0.708 1.00 89.06 87 LYS A O 1
ATOM 729 N N . ILE A 1 88 ? 8.660 0.507 0.004 1.00 87.94 88 ILE A N 1
ATOM 730 C CA . ILE A 1 88 ? 8.754 1.560 1.029 1.00 87.94 88 ILE A CA 1
ATOM 731 C C . ILE A 1 88 ? 7.575 2.531 0.908 1.00 87.94 88 ILE A C 1
ATOM 733 O O . ILE A 1 88 ? 6.910 2.803 1.903 1.00 87.94 88 ILE A O 1
ATOM 737 N N . PHE A 1 89 ? 7.278 3.024 -0.298 1.00 86.75 89 PHE A N 1
ATOM 738 C CA . PHE A 1 89 ? 6.120 3.894 -0.521 1.00 86.75 89 PHE A CA 1
ATOM 739 C C . PHE A 1 89 ? 4.810 3.237 -0.085 1.00 86.75 89 PHE A C 1
ATOM 741 O O . PHE A 1 89 ? 4.051 3.852 0.655 1.00 86.75 89 PHE A O 1
ATOM 748 N N . TRP A 1 90 ? 4.564 1.997 -0.512 1.00 86.62 90 TRP A N 1
ATOM 749 C CA . TRP A 1 90 ? 3.363 1.241 -0.160 1.00 86.62 90 TRP A CA 1
ATOM 750 C C . TRP A 1 90 ? 3.219 1.070 1.346 1.00 86.62 90 TRP A C 1
ATOM 752 O O . TRP A 1 90 ? 2.132 1.296 1.871 1.00 86.62 90 TRP A O 1
ATOM 762 N N . LYS A 1 91 ? 4.320 0.768 2.044 1.00 84.75 91 LYS A N 1
ATOM 763 C CA . LYS A 1 91 ? 4.340 0.719 3.506 1.00 84.75 91 LYS A CA 1
ATOM 764 C C . LYS A 1 91 ? 3.849 2.037 4.101 1.00 84.75 91 LYS A C 1
ATOM 766 O O . LYS A 1 91 ? 2.867 2.040 4.832 1.00 84.75 91 LYS A O 1
ATOM 771 N N . TRP A 1 92 ? 4.474 3.159 3.741 1.00 85.19 92 TRP A N 1
ATOM 772 C CA . TRP A 1 92 ? 4.082 4.477 4.253 1.00 85.19 92 TRP A CA 1
ATOM 773 C C . TRP A 1 92 ? 2.641 4.849 3.900 1.00 85.19 92 TRP A C 1
ATOM 775 O O . TRP A 1 92 ? 1.919 5.379 4.745 1.00 85.19 92 TRP A O 1
ATOM 785 N N . TYR A 1 93 ? 2.222 4.559 2.669 1.00 86.75 93 TYR A N 1
ATOM 786 C CA . TYR A 1 93 ? 0.880 4.853 2.189 1.00 86.75 93 TYR A CA 1
ATOM 787 C C . TYR A 1 93 ? -0.174 4.079 2.979 1.00 86.75 93 TYR A C 1
ATOM 789 O O . TYR A 1 93 ? -1.110 4.688 3.491 1.00 86.75 93 TYR A O 1
ATOM 797 N N . LEU A 1 94 ? 0.003 2.766 3.143 1.00 85.31 94 LEU A N 1
ATOM 798 C CA . LEU A 1 94 ? -0.924 1.925 3.898 1.00 85.31 94 LEU A CA 1
ATOM 799 C C . LEU A 1 94 ? -0.933 2.274 5.386 1.00 85.31 94 LEU A C 1
ATOM 801 O O . LEU A 1 94 ? -2.009 2.405 5.963 1.00 85.31 94 LEU A O 1
ATOM 805 N N . THR A 1 95 ? 0.231 2.524 5.995 1.00 83.88 95 THR A N 1
ATOM 806 C CA . THR A 1 95 ? 0.299 2.990 7.388 1.00 83.88 95 THR A CA 1
ATOM 807 C C . THR A 1 95 ? -0.514 4.270 7.564 1.00 83.88 95 THR A C 1
ATOM 809 O O . THR A 1 95 ? -1.270 4.409 8.526 1.00 83.88 95 THR A O 1
ATOM 812 N N . ARG A 1 96 ? -0.409 5.206 6.613 1.00 85.38 96 ARG A N 1
ATOM 813 C CA . ARG A 1 96 ? -1.160 6.457 6.671 1.00 85.38 96 ARG A CA 1
ATOM 814 C C . ARG A 1 96 ? -2.646 6.256 6.396 1.00 85.38 96 ARG A C 1
ATOM 816 O O . ARG A 1 96 ? -3.452 6.855 7.099 1.00 85.38 96 ARG A O 1
ATOM 823 N N . LEU A 1 97 ? -3.012 5.391 5.453 1.00 84.19 97 LEU A N 1
ATOM 824 C CA . LEU A 1 97 ? -4.401 5.030 5.154 1.00 84.19 97 LEU A CA 1
ATOM 825 C C . LEU A 1 97 ? -5.111 4.431 6.377 1.00 84.19 97 LEU A C 1
ATOM 827 O O . LEU A 1 97 ? -6.286 4.714 6.601 1.00 84.19 97 LEU A O 1
ATOM 831 N N . CYS A 1 98 ? -4.385 3.660 7.190 1.00 80.56 98 CYS A N 1
ATOM 832 C CA . CYS A 1 98 ? -4.885 3.058 8.423 1.00 80.56 98 CYS A CA 1
ATOM 833 C C . CYS A 1 98 ? -4.884 4.006 9.636 1.00 80.56 98 CYS A C 1
ATOM 835 O O . CYS A 1 98 ? -5.433 3.635 10.677 1.00 80.56 98 CYS A O 1
ATOM 837 N N . SER A 1 99 ? -4.309 5.207 9.529 1.00 82.50 99 SER A N 1
ATOM 838 C CA . SER A 1 99 ? -4.311 6.200 10.613 1.00 82.50 99 SER A CA 1
ATOM 839 C C . SER A 1 99 ? -5.672 6.898 10.785 1.00 82.50 99 SER A C 1
ATOM 841 O O . SER A 1 99 ? -6.616 6.626 10.042 1.00 82.50 99 SER A O 1
ATOM 843 N N . ASP A 1 100 ? -5.795 7.748 11.806 1.00 81.50 100 ASP A N 1
ATOM 844 C CA . ASP A 1 100 ? -7.039 8.441 12.159 1.00 81.50 100 ASP A CA 1
ATOM 845 C C . ASP A 1 100 ? -7.468 9.478 11.091 1.00 81.50 100 ASP A C 1
ATOM 847 O O . ASP A 1 100 ? -6.754 10.467 10.881 1.00 81.50 100 ASP A O 1
ATOM 851 N N . PRO A 1 101 ? -8.635 9.301 10.435 1.00 82.75 101 PRO A N 1
ATOM 852 C CA . PRO A 1 101 ? -9.153 10.252 9.455 1.00 82.75 101 PRO A CA 1
ATOM 853 C C . PRO A 1 101 ? -9.697 11.550 10.076 1.00 82.75 101 PRO A C 1
ATOM 855 O O . PRO A 1 101 ? -9.967 12.497 9.336 1.00 82.75 101 PRO A O 1
ATOM 858 N N . GLY A 1 102 ? -9.860 11.628 11.403 1.00 86.38 102 GLY A N 1
ATOM 859 C CA . GLY A 1 102 ? -10.258 12.854 12.103 1.00 86.38 102 GLY A CA 1
A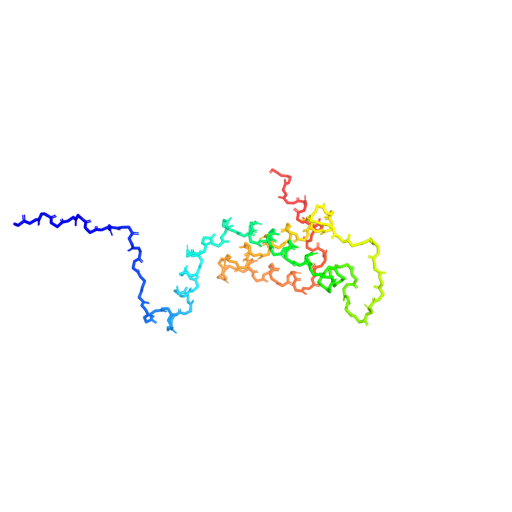TOM 860 C C . GLY A 1 102 ? -9.176 13.939 12.095 1.00 86.38 102 GLY A C 1
ATOM 861 O O . GLY A 1 102 ? -9.475 15.119 12.279 1.00 86.38 102 GLY A O 1
ATOM 862 N N . GLN A 1 103 ? -7.921 13.567 11.832 1.00 86.88 103 GLN A N 1
ATOM 863 C CA . GLN A 1 103 ? -6.801 14.500 11.802 1.00 86.88 103 GLN A CA 1
ATOM 864 C C . GLN A 1 103 ? -6.665 15.173 10.425 1.00 86.88 103 GLN A C 1
ATOM 866 O O . GLN A 1 103 ? -6.531 14.476 9.417 1.00 86.88 103 GLN A O 1
ATOM 871 N N . PRO A 1 104 ? -6.561 16.514 10.333 1.00 86.12 104 PRO A N 1
ATOM 872 C CA . PRO A 1 104 ? -6.380 17.213 9.052 1.00 86.12 104 PRO A CA 1
ATOM 873 C C . PRO A 1 104 ? -5.160 16.722 8.259 1.00 86.12 104 PRO A C 1
ATOM 875 O O . PRO A 1 104 ? -5.190 16.602 7.033 1.00 86.12 104 PRO A O 1
ATOM 878 N N . SER A 1 105 ? -4.096 16.349 8.974 1.00 85.12 105 SER A N 1
ATOM 879 C CA . SER A 1 105 ? -2.867 15.833 8.377 1.00 85.12 105 SER A CA 1
ATOM 880 C C . SER A 1 105 ? -3.080 14.531 7.579 1.00 85.12 105 SER A C 1
ATOM 882 O O . SER A 1 105 ? -2.295 14.240 6.668 1.00 85.12 105 SER A O 1
ATOM 884 N N . TYR A 1 106 ? -4.107 13.728 7.893 1.00 89.19 106 TYR A N 1
ATOM 885 C CA . TYR A 1 106 ? -4.485 12.534 7.124 1.00 89.19 106 TYR A CA 1
ATOM 886 C C . TYR A 1 106 ? -4.848 12.918 5.689 1.00 89.19 106 TYR A C 1
ATOM 888 O O . TYR A 1 106 ? -4.242 12.442 4.725 1.00 89.19 106 TYR A O 1
ATOM 896 N N . TRP A 1 107 ? -5.774 13.867 5.562 1.00 88.19 107 TRP A N 1
ATOM 897 C CA . TRP A 1 107 ? -6.281 14.355 4.287 1.00 88.19 107 TRP A CA 1
ATOM 898 C C . TRP A 1 107 ? -5.216 15.098 3.487 1.00 88.19 107 TRP A C 1
ATOM 900 O O . TRP A 1 107 ? -5.125 14.920 2.273 1.00 88.19 107 TRP A O 1
ATOM 910 N N . GLU A 1 108 ? -4.350 15.868 4.150 1.00 89.62 108 GLU A N 1
ATOM 911 C CA . GLU A 1 108 ? -3.211 16.503 3.483 1.00 89.62 108 GLU A CA 1
ATOM 912 C C . GLU A 1 108 ? -2.271 15.486 2.836 1.00 89.62 108 GLU A C 1
ATOM 914 O O . GLU A 1 108 ? -1.786 15.710 1.725 1.00 89.62 108 GLU A O 1
ATOM 919 N N . TYR A 1 109 ? -1.996 14.373 3.519 1.00 87.62 109 TYR A N 1
ATOM 920 C CA . TYR A 1 109 ? -1.147 13.325 2.970 1.00 87.62 109 TYR A CA 1
ATOM 921 C C . TYR A 1 109 ? -1.806 12.650 1.766 1.00 87.62 109 TYR A C 1
ATOM 923 O O . TYR A 1 109 ? -1.170 12.530 0.720 1.00 87.62 109 TYR A O 1
ATOM 931 N N . LEU A 1 110 ? -3.082 12.262 1.880 1.00 87.88 110 LEU A N 1
ATOM 932 C CA . LEU A 1 110 ? -3.807 11.640 0.768 1.00 87.88 110 LEU A CA 1
ATOM 933 C C . LEU A 1 110 ? -3.888 12.570 -0.445 1.00 87.88 110 LEU A C 1
ATOM 935 O O . LEU A 1 110 ? -3.647 12.137 -1.571 1.00 87.88 110 LEU A O 1
ATOM 939 N N . ARG A 1 111 ? -4.129 13.866 -0.218 1.00 87.81 111 ARG A N 1
ATOM 940 C CA . ARG A 1 111 ? -4.091 14.876 -1.277 1.00 87.81 111 ARG A CA 1
ATOM 941 C C . ARG A 1 111 ? -2.709 14.959 -1.923 1.00 87.81 111 ARG A C 1
ATOM 943 O O . ARG A 1 111 ? -2.620 14.978 -3.146 1.00 87.81 111 ARG A O 1
ATOM 950 N N . LYS A 1 112 ? -1.627 14.985 -1.136 1.00 86.88 112 LYS A N 1
ATOM 951 C CA . LYS A 1 112 ? -0.249 15.019 -1.664 1.00 86.88 112 LYS A CA 1
ATOM 952 C C . LYS A 1 112 ? 0.046 13.808 -2.549 1.00 86.88 112 LYS A C 1
ATOM 954 O O . LYS A 1 112 ? 0.554 13.992 -3.651 1.00 86.88 112 LYS A O 1
ATOM 959 N N . VAL A 1 113 ? -0.327 12.608 -2.103 1.00 84.94 113 VAL A N 1
ATOM 960 C CA . VAL A 1 113 ? -0.174 11.371 -2.885 1.00 84.94 113 VAL A CA 1
ATOM 961 C C . VAL A 1 113 ? -0.987 11.422 -4.180 1.00 84.94 113 VAL A C 1
ATOM 963 O O . VAL A 1 113 ? -0.472 11.045 -5.229 1.00 84.94 113 VAL A O 1
ATOM 966 N N . GLY A 1 114 ? -2.222 11.929 -4.125 1.00 82.25 114 GLY A N 1
ATOM 967 C CA . GLY A 1 114 ? -3.091 12.054 -5.297 1.00 82.25 114 GLY A CA 1
ATOM 968 C C . GLY A 1 114 ? -2.570 13.031 -6.354 1.00 82.25 114 GLY A C 1
ATOM 969 O O . GLY A 1 114 ? -2.691 12.759 -7.543 1.00 82.25 114 GLY A O 1
ATOM 970 N N . VAL A 1 115 ? -1.959 14.147 -5.941 1.00 80.75 115 VAL A N 1
ATOM 971 C CA . VAL A 1 115 ? -1.397 15.134 -6.883 1.00 80.75 115 VAL A CA 1
ATOM 972 C C . VAL A 1 115 ? -0.016 14.707 -7.397 1.00 80.75 115 VAL A C 1
ATOM 974 O O . VAL A 1 115 ? 0.320 14.994 -8.541 1.00 80.75 115 VAL A O 1
ATOM 977 N N . HIS A 1 116 ? 0.783 14.001 -6.589 1.00 67.56 116 HIS A N 1
ATOM 978 C CA . HIS A 1 116 ? 2.165 13.654 -6.932 1.00 67.56 116 HIS A CA 1
ATOM 979 C C . HIS A 1 116 ? 2.510 12.175 -6.659 1.00 67.56 116 HIS A C 1
ATOM 981 O O . HIS A 1 116 ? 3.328 11.884 -5.775 1.00 67.56 116 HIS A O 1
ATOM 987 N N . PRO A 1 117 ? 1.989 11.219 -7.455 1.00 60.03 117 PRO A N 1
ATOM 988 C CA . PRO A 1 117 ? 2.211 9.785 -7.228 1.00 60.03 117 PRO A CA 1
ATOM 989 C C . PRO A 1 117 ? 3.693 9.364 -7.237 1.00 60.03 117 PRO A C 1
ATOM 991 O O . PRO A 1 117 ? 4.058 8.344 -6.659 1.00 60.03 117 PRO A O 1
ATOM 994 N N . TYR A 1 118 ? 4.560 10.136 -7.900 1.00 54.97 118 TYR A N 1
ATOM 995 C CA . TYR A 1 118 ? 5.977 9.818 -8.119 1.00 54.97 118 TYR A CA 1
ATOM 996 C C . TYR A 1 118 ? 6.964 10.653 -7.282 1.00 54.97 118 TYR A C 1
ATOM 998 O O . TYR A 1 118 ? 8.089 10.203 -7.069 1.00 54.97 118 TYR A O 1
ATOM 1006 N N . GLU A 1 119 ? 6.577 11.826 -6.766 1.00 50.78 119 GLU A N 1
ATOM 1007 C CA . GLU A 1 119 ? 7.470 12.686 -5.962 1.00 50.78 119 GLU A CA 1
ATOM 1008 C C . GLU A 1 119 ? 7.418 12.400 -4.456 1.00 50.78 119 GLU A C 1
ATOM 1010 O O . GLU A 1 119 ? 8.383 12.693 -3.751 1.00 50.78 119 GLU A O 1
ATOM 1015 N N . CYS A 1 120 ? 6.353 11.780 -3.934 1.00 51.84 120 CYS A N 1
ATOM 1016 C CA . CYS A 1 120 ? 6.267 11.448 -2.504 1.00 51.84 120 CYS A CA 1
ATOM 1017 C C . CYS A 1 120 ? 7.450 10.590 -2.009 1.00 51.84 120 CYS A C 1
ATOM 1019 O O . CYS A 1 120 ? 7.832 10.667 -0.843 1.00 51.84 120 CYS A O 1
ATOM 1021 N N . LEU A 1 121 ? 8.085 9.834 -2.908 1.00 50.72 121 LEU A N 1
ATOM 1022 C CA . LEU A 1 121 ? 9.277 9.037 -2.629 1.00 50.72 121 LEU A CA 1
ATOM 1023 C C . LEU A 1 121 ? 10.559 9.854 -2.400 1.00 50.72 121 LEU A C 1
ATOM 1025 O O . LEU A 1 121 ? 11.427 9.407 -1.654 1.00 50.72 121 LEU A O 1
ATOM 1029 N N . SER A 1 122 ? 10.706 11.035 -3.008 1.00 47.06 122 SER A N 1
ATOM 1030 C CA . SER A 1 122 ? 11.950 11.817 -2.919 1.00 47.06 122 SER A CA 1
ATOM 1031 C C . SER A 1 122 ? 12.048 12.632 -1.624 1.00 47.06 122 SER A C 1
ATOM 1033 O O . SER A 1 122 ? 13.148 12.847 -1.110 1.00 47.06 122 SER A O 1
ATOM 1035 N N . ARG A 1 123 ? 10.909 13.043 -1.046 1.00 48.22 123 ARG A N 1
ATOM 1036 C CA . ARG A 1 123 ? 10.864 13.831 0.200 1.00 48.22 123 ARG A CA 1
ATOM 1037 C C . ARG A 1 123 ? 10.879 12.998 1.482 1.00 48.22 123 ARG A C 1
ATOM 1039 O O . ARG A 1 123 ? 11.385 13.495 2.481 1.00 48.22 123 ARG A O 1
ATOM 1046 N N . LEU A 1 124 ? 10.431 11.739 1.459 1.00 48.72 124 LEU A N 1
ATOM 1047 C CA . LEU A 1 124 ? 10.471 10.856 2.640 1.00 48.72 124 LEU A CA 1
ATOM 1048 C C . LEU A 1 124 ? 11.900 10.542 3.121 1.00 48.72 124 LEU A C 1
ATOM 1050 O O . LEU A 1 124 ? 12.086 10.185 4.277 1.00 48.72 124 LEU A O 1
ATOM 1054 N N . ARG A 1 125 ? 12.922 10.744 2.277 1.00 44.44 125 ARG A N 1
ATOM 1055 C CA . ARG A 1 125 ? 14.338 10.632 2.669 1.00 44.44 125 ARG A CA 1
ATOM 1056 C C . ARG A 1 125 ? 14.816 11.791 3.558 1.00 44.44 125 ARG A C 1
ATOM 1058 O O . ARG A 1 125 ? 15.836 11.651 4.219 1.00 44.44 125 ARG A O 1
ATOM 1065 N N . LYS A 1 126 ? 14.115 12.933 3.571 1.00 41.31 126 LYS A N 1
ATOM 1066 C CA . LYS A 1 126 ? 14.535 14.136 4.319 1.00 41.31 126 LYS A CA 1
ATOM 1067 C C . LYS A 1 126 ? 13.978 14.213 5.744 1.00 41.31 126 LYS A C 1
ATOM 1069 O O . LYS A 1 126 ? 14.443 15.043 6.509 1.00 41.31 126 LYS A O 1
ATOM 1074 N N . THR A 1 127 ? 13.016 13.367 6.108 1.00 39.81 127 THR A N 1
ATOM 1075 C CA . THR A 1 127 ? 12.358 13.390 7.429 1.00 39.81 127 THR A CA 1
ATOM 1076 C C . THR A 1 127 ? 12.867 12.338 8.416 1.00 39.81 127 THR A C 1
ATOM 1078 O O . THR A 1 127 ? 12.441 12.356 9.561 1.00 39.81 127 THR A O 1
ATOM 1081 N N . THR A 1 128 ? 13.785 11.454 8.011 1.00 38.06 128 THR A N 1
ATOM 1082 C CA . THR A 1 128 ? 14.350 10.392 8.875 1.00 38.06 128 THR A CA 1
ATOM 1083 C C . THR A 1 128 ? 15.819 10.637 9.245 1.00 38.06 128 THR A C 1
ATOM 1085 O O . THR A 1 128 ? 16.531 9.707 9.600 1.00 38.06 128 THR A O 1
ATOM 1088 N N . SER A 1 129 ? 16.289 11.881 9.119 1.00 35.16 129 SER A N 1
ATOM 1089 C CA . SER A 1 129 ? 17.608 12.314 9.593 1.00 35.16 129 SER A CA 1
ATOM 1090 C C . SER A 1 129 ? 17.429 13.322 10.726 1.00 35.16 129 SER A C 1
ATOM 1092 O O . SER A 1 129 ? 17.756 14.493 10.560 1.00 35.16 129 SER A O 1
ATOM 1094 N N . LEU A 1 130 ? 16.851 12.858 11.833 1.00 32.31 130 LEU A N 1
ATOM 1095 C CA . LEU A 1 130 ? 16.932 13.431 13.177 1.00 32.31 130 LEU A CA 1
ATOM 1096 C C . LEU A 1 130 ? 16.951 12.264 14.164 1.00 32.31 130 LEU A C 1
ATOM 1098 O O . LEU A 1 130 ? 16.132 11.338 13.955 1.00 32.31 130 LEU A O 1
#

Foldseek 3Di:
DDDDDPDPPPDDDDDPVCCVPPPVSVLVCVCVVCVQLVCLLVVLLVVVVVLLVDPQSQCCLPVVDSPDPDDDPDGDDSPRPSNVLVSVVSSVLSNLVSDDPVDPVSVVVVVVCVVCVPCVSVCVVVPPPD

Sequence (130 aa):
MDPVAPVQEDIRRVGRKELYTDFGKRMEYIKTFLDFTDVIPELTHRLYEKMLEFDITARALRTRSTTSEAQIEDLFTIDSPQVQRRKIFWKWYLTRLCSDPGQPSYWEYLRKVGVHPYECLSRLRKTTSL

InterPro domains:
  IPR012292 Globin/Protoglobin [G3DSA:1.10.490.10] (26-116)
  IPR044398 Globin-sensor domain [PF11563] (38-115)